Protein AF-A0A399Z9Y3-F1 (afdb_monomer_lite)

Foldseek 3Di:
DLPDDPPDVVVSVVCCPPLHQVCVVVVDWDWDFDDWADPDPFWTKTWTWTDTNNDIDIWIWIKGWPDKDADPQGKIKTKMKIKTKDFRVSNVSPDWDADPVGDTPDDRIDMWIKIWMAIDDPVCVVPPDDGDTDIDTD

pLDDT: mean 86.97, std 16.68, range [31.59, 98.31]

Sequence (138 aa):
AASVNTRAADRDTHLRSPDFFNAAEYPTIVFKATRGEKIDDKHGKLHGALTIRGVTKPAVLQVEYLGEAKSPWGAHSVGFSATAKINRKDWDLNWNVALETGGWLVGDEIKIEIDIDRLNRLWRRLDGSRNIFQARVT

Radius of gyration: 18.56 Å; chains: 1; bounding box: 44×52×43 Å

Structure (mmCIF, N/CA/C/O backbone):
data_AF-A0A399Z9Y3-F1
#
_entry.id   AF-A0A399Z9Y3-F1
#
loop_
_atom_site.group_PDB
_atom_site.id
_atom_site.type_symbol
_atom_site.label_atom_id
_atom_site.label_alt_id
_atom_site.label_comp_id
_atom_site.label_asym_id
_atom_site.label_entity_id
_atom_site.label_seq_id
_atom_site.pdbx_PDB_ins_code
_atom_site.Cartn_x
_atom_site.Cartn_y
_atom_site.Cartn_z
_atom_site.occupancy
_atom_site.B_iso_or_equiv
_atom_site.auth_seq_id
_atom_site.auth_comp_id
_atom_site.auth_asym_id
_atom_site.auth_atom_id
_atom_site.pdbx_PDB_model_num
ATOM 1 N N . ALA A 1 1 ? -1.259 -5.514 8.817 1.00 88.00 1 ALA A N 1
ATOM 2 C CA . ALA A 1 1 ? -1.752 -4.617 9.878 1.00 88.00 1 ALA A CA 1
ATOM 3 C C . ALA A 1 1 ? -0.990 -4.813 11.186 1.00 88.00 1 ALA A C 1
ATOM 5 O O . ALA A 1 1 ? -0.435 -3.845 11.685 1.00 88.00 1 ALA A O 1
ATOM 6 N N . ALA A 1 2 ? -0.899 -6.036 11.725 1.00 92.94 2 ALA A N 1
ATOM 7 C CA . ALA A 1 2 ? -0.288 -6.282 13.040 1.00 92.94 2 ALA A CA 1
ATOM 8 C C . ALA A 1 2 ? 1.169 -5.790 13.170 1.00 92.94 2 ALA A C 1
ATOM 10 O O . ALA A 1 2 ? 1.586 -5.359 14.239 1.00 92.94 2 ALA A O 1
ATOM 11 N N . SER A 1 3 ? 1.925 -5.777 12.071 1.00 94.94 3 SER A N 1
ATOM 12 C CA . SER A 1 3 ? 3.318 -5.322 12.025 1.00 94.94 3 SER A CA 1
ATOM 13 C C . SER A 1 3 ? 3.506 -3.807 11.861 1.00 94.94 3 SER A C 1
ATOM 15 O O . SER A 1 3 ? 4.634 -3.384 11.618 1.00 94.94 3 SER A O 1
ATOM 17 N N . VAL A 1 4 ? 2.443 -2.992 11.92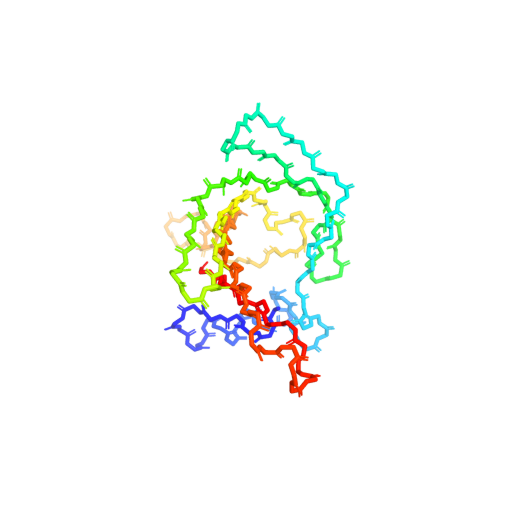6 1.00 94.50 4 VAL A N 1
ATOM 18 C CA . VAL A 1 4 ? 2.556 -1.529 11.766 1.00 94.50 4 VAL A CA 1
ATOM 19 C C . VAL A 1 4 ? 3.579 -0.959 12.749 1.00 94.50 4 VAL A C 1
ATOM 21 O O . VAL A 1 4 ? 3.615 -1.372 13.908 1.00 94.50 4 VAL A O 1
ATOM 24 N N . ASN A 1 5 ? 4.431 -0.055 12.275 1.00 95.81 5 ASN A N 1
ATOM 25 C CA . ASN A 1 5 ? 5.468 0.579 13.075 1.00 95.81 5 ASN A CA 1
ATOM 26 C C . ASN A 1 5 ? 5.667 2.009 12.589 1.00 95.81 5 ASN A C 1
ATOM 28 O O . ASN A 1 5 ? 6.092 2.242 11.462 1.00 95.81 5 ASN A O 1
ATOM 32 N N . THR A 1 6 ? 5.381 2.960 13.461 1.00 93.31 6 THR A N 1
ATOM 33 C CA . THR A 1 6 ? 5.512 4.390 13.202 1.00 93.31 6 THR A CA 1
ATOM 34 C C . THR A 1 6 ? 6.596 5.025 14.074 1.00 93.31 6 THR A C 1
ATOM 36 O O . THR A 1 6 ? 6.670 6.248 14.177 1.00 93.31 6 THR A O 1
ATOM 39 N N . ARG A 1 7 ? 7.429 4.204 14.727 1.00 95.75 7 ARG A N 1
ATOM 40 C CA . ARG A 1 7 ? 8.443 4.600 15.720 1.00 95.75 7 ARG A CA 1
ATOM 41 C C . ARG A 1 7 ? 7.867 5.271 16.976 1.00 95.75 7 ARG A C 1
ATOM 43 O O . ARG A 1 7 ? 8.607 5.913 17.711 1.00 95.75 7 ARG A O 1
ATOM 50 N N . ALA A 1 8 ? 6.570 5.108 17.232 1.00 96.31 8 ALA A N 1
ATOM 51 C CA . ALA A 1 8 ? 5.886 5.592 18.428 1.00 96.31 8 ALA A CA 1
ATOM 52 C C . ALA A 1 8 ? 4.948 4.492 18.947 1.00 96.31 8 ALA A C 1
ATOM 54 O O . ALA A 1 8 ? 3.902 4.236 18.352 1.00 96.31 8 ALA A O 1
ATOM 55 N N . ALA A 1 9 ? 5.330 3.839 20.049 1.00 95.81 9 ALA A N 1
ATOM 56 C CA . ALA A 1 9 ? 4.669 2.627 20.540 1.00 95.81 9 ALA A CA 1
ATOM 57 C C . ALA A 1 9 ? 3.176 2.829 20.859 1.00 95.81 9 ALA A C 1
ATOM 59 O O . ALA A 1 9 ? 2.358 1.968 20.526 1.00 95.81 9 ALA A O 1
ATOM 60 N N . ASP A 1 10 ? 2.807 3.976 21.433 1.00 95.19 10 ASP A N 1
ATOM 61 C CA . ASP A 1 10 ? 1.409 4.291 21.753 1.00 95.19 10 ASP A CA 1
ATOM 62 C C . ASP A 1 10 ? 0.568 4.462 20.485 1.00 95.19 10 ASP A C 1
ATOM 64 O O . ASP A 1 10 ? -0.531 3.915 20.375 1.00 95.19 10 ASP A O 1
ATOM 68 N N . ARG A 1 11 ? 1.117 5.145 19.472 1.00 93.38 11 ARG A N 1
ATOM 69 C CA . ARG A 1 11 ? 0.460 5.293 18.168 1.00 93.38 11 ARG A CA 1
ATOM 70 C C . ARG A 1 11 ? 0.333 3.947 17.463 1.00 93.38 11 ARG A C 1
ATOM 72 O O . ARG A 1 11 ? -0.715 3.668 16.896 1.00 93.38 11 ARG A O 1
ATOM 79 N N . ASP A 1 12 ? 1.353 3.097 17.529 1.00 95.19 12 ASP A N 1
ATOM 80 C CA . ASP A 1 12 ? 1.307 1.752 16.945 1.00 95.19 12 ASP A CA 1
ATOM 81 C C . ASP A 1 12 ? 0.257 0.873 17.630 1.00 95.19 12 ASP A C 1
ATOM 83 O O . ASP A 1 12 ? -0.464 0.129 16.965 1.00 95.19 12 ASP A O 1
ATOM 87 N N . THR A 1 13 ? 0.139 0.980 18.954 1.00 96.44 13 THR A N 1
ATOM 88 C CA . THR A 1 13 ? -0.890 0.287 19.739 1.00 96.44 13 THR A CA 1
ATOM 89 C C . THR A 1 13 ? -2.283 0.748 19.331 1.00 96.44 13 THR A C 1
ATOM 91 O O . THR A 1 13 ? -3.145 -0.083 19.049 1.00 96.44 13 THR A O 1
ATOM 94 N N . HIS A 1 14 ? -2.485 2.058 19.205 1.00 94.19 14 HIS A N 1
ATOM 95 C CA . HIS A 1 14 ? -3.755 2.623 18.770 1.00 94.19 14 HIS A CA 1
ATOM 96 C C . HIS A 1 14 ? -4.098 2.253 17.316 1.00 94.19 14 HIS A C 1
ATOM 98 O O . HIS A 1 14 ? -5.213 1.828 17.040 1.00 94.19 14 HIS A O 1
ATOM 104 N N . LEU A 1 15 ? -3.138 2.295 16.388 1.00 94.81 15 LEU A N 1
ATOM 105 C CA . LEU A 1 15 ? -3.357 1.885 14.994 1.00 94.81 15 LEU A CA 1
ATOM 106 C C . LEU A 1 15 ? -3.781 0.413 14.874 1.00 94.81 15 LEU A C 1
ATOM 108 O O . LEU A 1 15 ? -4.540 0.056 13.972 1.00 94.81 15 LEU A O 1
ATOM 112 N N . ARG A 1 16 ? -3.309 -0.457 15.773 1.00 96.31 16 ARG A N 1
ATOM 113 C CA . ARG A 1 16 ? -3.712 -1.872 15.820 1.00 96.31 16 ARG A CA 1
ATOM 114 C C . ARG A 1 16 ? -5.085 -2.091 16.469 1.00 96.31 16 ARG A C 1
ATOM 116 O O . ARG A 1 16 ? -5.623 -3.187 16.309 1.00 96.31 16 ARG A O 1
ATOM 123 N N . SER A 1 17 ? -5.645 -1.105 17.172 1.00 95.50 17 SER A N 1
ATOM 124 C CA . SER A 1 17 ? -6.920 -1.229 17.889 1.00 95.50 17 SER A CA 1
ATOM 125 C C . SER A 1 17 ? -8.131 -1.302 16.935 1.00 95.50 17 SER A C 1
ATOM 127 O O . SER A 1 17 ? -8.002 -1.011 15.738 1.00 95.50 17 SER A O 1
ATOM 129 N N . PRO A 1 18 ? -9.325 -1.664 17.446 1.00 93.75 18 PRO A N 1
ATOM 130 C CA . PRO A 1 18 ? -10.581 -1.625 16.691 1.00 93.75 18 PRO A CA 1
ATOM 131 C C . PRO A 1 18 ? -10.978 -0.251 16.127 1.00 93.75 18 PRO A C 1
ATOM 133 O O . PRO A 1 18 ? -11.778 -0.189 15.188 1.00 93.75 18 PRO A O 1
ATOM 136 N N . ASP A 1 19 ? -10.408 0.838 16.647 1.00 88.69 19 ASP A N 1
ATOM 137 C CA . ASP A 1 19 ? -10.661 2.199 16.155 1.00 88.69 19 ASP A CA 1
ATOM 138 C C . ASP A 1 19 ? -9.998 2.453 14.792 1.00 88.69 19 ASP A C 1
ATOM 140 O O . ASP A 1 19 ? -10.468 3.278 14.008 1.00 88.69 19 ASP A O 1
ATOM 144 N N . PHE A 1 20 ? -8.941 1.696 14.475 1.00 92.12 20 PHE A N 1
ATOM 145 C CA . PHE A 1 20 ? -8.199 1.771 13.217 1.00 92.12 20 PHE A CA 1
ATOM 146 C C . PHE A 1 20 ? -8.221 0.432 12.475 1.00 92.12 20 PHE A C 1
ATOM 148 O O . PHE A 1 20 ? -9.245 0.064 11.895 1.00 92.12 20 PHE A O 1
ATOM 155 N N . PHE A 1 21 ? -7.100 -0.297 12.441 1.00 94.44 21 PHE A N 1
ATOM 156 C CA . PHE A 1 21 ? -6.953 -1.472 11.584 1.00 94.44 21 PHE A CA 1
ATOM 157 C C . PHE A 1 21 ? -7.619 -2.723 12.151 1.00 94.44 21 PHE A C 1
ATOM 159 O O . PHE A 1 21 ? -7.774 -3.686 11.403 1.00 94.44 21 PHE A O 1
ATOM 166 N N . ASN A 1 22 ? -7.986 -2.726 13.439 1.00 95.94 22 ASN A N 1
ATOM 167 C CA . ASN A 1 22 ? -8.474 -3.900 14.159 1.00 95.94 22 ASN A CA 1
ATOM 168 C C . ASN A 1 22 ? -7.587 -5.127 13.880 1.00 95.94 22 ASN A C 1
ATOM 170 O O . ASN A 1 22 ? -8.026 -6.144 13.345 1.00 95.94 22 ASN A O 1
ATOM 174 N N . ALA A 1 23 ? -6.291 -5.002 14.174 1.00 96.38 23 ALA A N 1
ATOM 175 C CA . ALA A 1 23 ? -5.283 -5.963 13.734 1.00 96.38 23 ALA A CA 1
ATOM 176 C C . ALA A 1 23 ? -5.424 -7.351 14.386 1.00 96.38 23 ALA A C 1
ATOM 178 O O . ALA A 1 23 ? -4.825 -8.304 13.892 1.00 96.38 23 ALA A O 1
ATOM 179 N N . ALA A 1 24 ? -6.192 -7.462 15.475 1.00 95.44 24 ALA A N 1
ATOM 180 C CA . ALA A 1 24 ? -6.535 -8.740 16.092 1.00 95.44 24 ALA A CA 1
ATOM 181 C C . ALA A 1 24 ? -7.452 -9.584 15.187 1.00 95.44 24 ALA A C 1
ATOM 183 O O . ALA A 1 24 ? -7.248 -10.787 15.065 1.00 95.44 24 ALA A O 1
ATOM 184 N N . GLU A 1 25 ? -8.419 -8.951 14.519 1.00 96.94 25 GLU A N 1
ATOM 185 C CA . GLU A 1 25 ? -9.360 -9.614 13.606 1.00 96.94 25 GLU A CA 1
ATOM 186 C C . GLU A 1 25 ? -8.861 -9.590 12.151 1.00 96.94 25 GLU A C 1
ATOM 188 O O . GLU A 1 25 ? -9.009 -10.562 11.412 1.00 96.94 25 GLU A O 1
ATOM 193 N N . TYR A 1 26 ? -8.188 -8.505 11.753 1.00 96.50 26 TYR A N 1
ATOM 194 C CA . TYR A 1 26 ? -7.668 -8.278 10.403 1.00 96.50 26 TYR A CA 1
ATOM 195 C C . TYR A 1 26 ? -6.142 -8.091 10.436 1.00 96.50 26 TYR A C 1
ATOM 197 O O . TYR A 1 26 ? -5.634 -6.979 10.261 1.00 96.50 26 TYR A O 1
ATOM 205 N N . PRO A 1 27 ? -5.354 -9.162 10.652 1.00 96.44 27 PRO A N 1
ATOM 206 C CA . PRO A 1 27 ? -3.910 -9.045 10.868 1.00 96.44 27 PRO A CA 1
ATOM 207 C C . PRO A 1 27 ? -3.147 -8.572 9.625 1.00 96.44 27 PRO A C 1
ATOM 209 O O . PRO A 1 27 ? -2.052 -8.004 9.743 1.00 96.44 27 PRO A O 1
ATOM 212 N N . THR A 1 28 ? -3.715 -8.750 8.431 1.00 96.44 28 THR A N 1
ATOM 213 C CA . THR A 1 28 ? -3.081 -8.472 7.138 1.00 96.44 28 THR A CA 1
ATOM 214 C C . THR A 1 28 ? -3.813 -7.378 6.358 1.00 96.44 28 THR A C 1
ATOM 216 O O . THR A 1 28 ? -5.025 -7.220 6.439 1.00 96.44 28 THR A O 1
ATOM 219 N N . ILE A 1 29 ? -3.036 -6.600 5.601 1.00 95.69 29 ILE A N 1
ATOM 220 C CA . ILE A 1 29 ? -3.536 -5.737 4.524 1.00 95.69 29 ILE A CA 1
ATOM 221 C C . ILE A 1 29 ? -3.088 -6.415 3.237 1.00 95.69 29 ILE A C 1
ATOM 223 O O . ILE A 1 29 ? -1.927 -6.821 3.142 1.00 95.69 29 ILE A O 1
ATOM 227 N N . VAL A 1 30 ? -3.998 -6.591 2.284 1.00 96.81 30 VAL A N 1
ATOM 228 C CA . VAL A 1 30 ? -3.746 -7.421 1.100 1.00 96.81 30 VAL A CA 1
ATOM 229 C C . VAL A 1 30 ? -3.986 -6.604 -0.154 1.00 96.81 30 VAL A C 1
ATOM 231 O O . VAL A 1 30 ? -5.092 -6.126 -0.379 1.00 96.81 30 VAL A O 1
ATOM 234 N N . PHE A 1 31 ? -2.963 -6.490 -0.996 1.00 97.56 31 PHE A N 1
ATOM 235 C CA . PHE A 1 31 ? -3.121 -6.033 -2.371 1.00 97.56 31 PHE A CA 1
ATOM 236 C C . PHE A 1 31 ? -3.042 -7.239 -3.308 1.00 97.56 31 PHE A C 1
ATOM 238 O O . PHE A 1 31 ? -2.035 -7.948 -3.333 1.00 97.56 31 PHE A O 1
ATOM 245 N N . LYS A 1 32 ? -4.101 -7.479 -4.082 1.00 97.81 32 LYS A N 1
ATOM 246 C CA . LYS A 1 32 ? -4.151 -8.537 -5.094 1.00 97.81 32 LYS A CA 1
ATOM 247 C C . LYS A 1 32 ? -4.133 -7.910 -6.481 1.00 97.81 32 LYS A C 1
ATOM 249 O O . LYS A 1 32 ? -5.128 -7.328 -6.909 1.00 97.81 32 LYS A O 1
ATOM 254 N N . ALA A 1 33 ? -3.006 -8.045 -7.174 1.00 97.00 33 ALA A N 1
ATOM 255 C CA . ALA A 1 33 ? -2.861 -7.572 -8.544 1.00 97.00 33 ALA A CA 1
ATOM 256 C C . ALA A 1 33 ? -3.818 -8.311 -9.492 1.00 97.00 33 ALA A C 1
ATOM 258 O O . ALA A 1 33 ? -4.007 -9.524 -9.383 1.00 97.00 33 ALA A O 1
ATOM 259 N N . THR A 1 34 ? -4.397 -7.573 -10.433 1.00 96.56 34 THR A N 1
ATOM 260 C CA . THR A 1 34 ? -5.313 -8.098 -11.454 1.00 96.56 34 THR A CA 1
ATOM 261 C C . THR A 1 34 ? -4.818 -7.820 -12.866 1.00 96.56 34 THR A C 1
ATOM 263 O O . THR A 1 34 ? -5.029 -8.646 -13.751 1.00 96.56 34 THR A O 1
ATOM 266 N N . ARG A 1 35 ? -4.140 -6.685 -13.093 1.00 97.56 35 ARG A N 1
ATOM 267 C CA . ARG A 1 35 ? -3.621 -6.305 -14.414 1.00 97.56 35 ARG A CA 1
ATOM 268 C C . ARG A 1 35 ? -2.389 -5.412 -14.301 1.00 97.56 35 ARG A C 1
ATOM 270 O O . ARG A 1 35 ? -2.405 -4.422 -13.575 1.00 97.56 35 ARG A O 1
ATOM 277 N N . GLY A 1 36 ? -1.353 -5.733 -15.071 1.00 97.38 36 GLY A N 1
ATOM 278 C CA . GLY A 1 36 ? -0.223 -4.839 -15.325 1.00 97.38 36 GLY A CA 1
ATOM 279 C C . GLY A 1 36 ? -0.433 -4.034 -16.608 1.00 97.38 36 GLY A C 1
ATOM 280 O O . GLY A 1 36 ? -0.975 -4.544 -17.587 1.00 97.38 36 GLY A O 1
ATOM 281 N N . GLU A 1 37 ? -0.003 -2.780 -16.605 1.00 97.81 37 GLU A N 1
ATOM 282 C CA . GLU A 1 37 ? -0.042 -1.865 -17.745 1.00 97.81 37 GLU A CA 1
ATOM 283 C C . GLU A 1 37 ? 1.335 -1.219 -17.888 1.00 97.81 37 GLU A C 1
ATOM 285 O O . GLU A 1 37 ? 1.757 -0.463 -17.016 1.00 97.81 37 GLU A O 1
ATOM 290 N N . LYS A 1 38 ? 2.057 -1.542 -18.963 1.00 97.06 38 LYS A N 1
ATOM 291 C CA . LYS A 1 38 ? 3.340 -0.902 -19.264 1.00 97.06 38 LYS A CA 1
ATOM 292 C C . LYS A 1 38 ? 3.067 0.498 -19.816 1.00 97.06 38 LYS A C 1
ATOM 294 O O . LYS A 1 38 ? 2.281 0.624 -20.752 1.00 97.06 38 LYS A O 1
ATOM 299 N N . ILE A 1 39 ? 3.705 1.517 -19.243 1.00 97.81 39 ILE A N 1
ATOM 300 C CA . ILE A 1 39 ? 3.689 2.884 -19.782 1.00 97.81 39 ILE A CA 1
ATOM 301 C C . ILE A 1 39 ? 4.908 3.058 -20.688 1.00 97.81 39 ILE A C 1
ATOM 303 O O . ILE A 1 39 ? 4.769 3.392 -21.860 1.00 97.81 39 ILE A O 1
ATOM 307 N N . ASP A 1 40 ? 6.093 2.765 -20.154 1.00 97.31 40 ASP A N 1
ATOM 308 C CA . ASP A 1 40 ? 7.365 2.796 -20.870 1.00 97.31 40 ASP A CA 1
ATOM 309 C C . ASP A 1 40 ? 8.327 1.740 -20.288 1.00 97.31 40 ASP A C 1
ATOM 311 O O . ASP A 1 40 ? 7.907 0.824 -19.580 1.00 97.31 40 ASP A O 1
ATOM 315 N N . ASP A 1 41 ? 9.611 1.793 -20.642 1.00 95.06 41 ASP A N 1
ATOM 316 C CA . ASP A 1 41 ? 10.606 0.811 -20.188 1.00 95.06 41 ASP A CA 1
ATOM 317 C C . ASP A 1 41 ? 10.923 0.880 -18.689 1.00 95.06 41 ASP A C 1
ATOM 319 O O . ASP A 1 41 ? 11.432 -0.094 -18.131 1.00 95.06 41 ASP A O 1
ATOM 323 N N . LYS A 1 42 ? 10.618 2.001 -18.035 1.00 96.94 42 LYS A N 1
ATOM 324 C CA . LYS A 1 42 ? 10.842 2.220 -16.606 1.00 96.94 42 LYS A CA 1
ATOM 325 C C . LYS A 1 42 ? 9.557 2.333 -15.800 1.00 96.94 42 LYS A C 1
ATOM 327 O O . LYS A 1 42 ? 9.596 2.055 -14.610 1.00 96.94 42 LYS A O 1
ATOM 332 N N . HIS A 1 43 ? 8.431 2.688 -16.407 1.00 98.12 43 HIS A N 1
ATOM 333 C CA . HIS A 1 43 ? 7.192 2.956 -15.682 1.00 98.12 43 HIS A CA 1
ATOM 334 C C . HIS A 1 4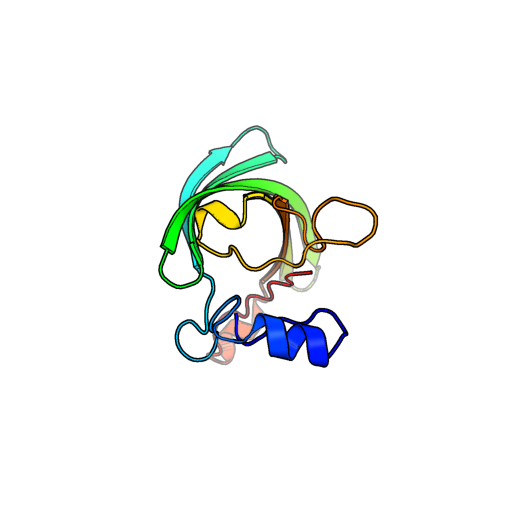3 ? 6.047 2.038 -16.103 1.00 98.12 43 HIS A C 1
ATOM 336 O O . HIS A 1 43 ? 5.873 1.673 -17.270 1.00 98.12 43 HIS A O 1
ATOM 342 N N . GLY A 1 44 ? 5.189 1.721 -15.141 1.00 97.81 44 GLY A N 1
ATOM 343 C CA . GLY A 1 44 ? 3.944 1.008 -15.379 1.00 97.81 44 GLY A CA 1
ATOM 344 C C . GLY A 1 44 ? 2.902 1.284 -14.307 1.00 97.81 44 GLY A C 1
ATOM 345 O O . GLY A 1 44 ? 3.156 1.949 -13.307 1.00 97.81 44 GLY A O 1
ATOM 346 N N . LYS A 1 45 ? 1.707 0.739 -14.509 1.00 98.31 45 LYS A N 1
ATOM 347 C CA . LYS A 1 45 ? 0.642 0.701 -13.508 1.00 98.31 45 LYS A CA 1
ATOM 348 C C . LYS A 1 45 ? 0.326 -0.739 -13.164 1.00 98.31 45 LYS A C 1
ATOM 350 O O . LYS A 1 45 ? 0.165 -1.579 -14.051 1.00 98.31 45 LYS A O 1
ATOM 355 N N . LEU A 1 46 ? 0.177 -1.010 -11.878 1.00 98.06 46 LEU A N 1
ATOM 356 C CA . LEU A 1 46 ? -0.327 -2.275 -11.374 1.00 98.06 46 LEU A CA 1
ATOM 357 C C . LEU A 1 46 ? -1.714 -2.045 -10.784 1.00 98.06 46 LEU A C 1
ATOM 359 O O . LEU A 1 46 ? -1.870 -1.472 -9.707 1.00 98.06 46 LEU A O 1
ATOM 363 N N . HIS A 1 47 ? -2.727 -2.485 -11.520 1.00 98.25 47 HIS A N 1
ATOM 364 C CA . HIS A 1 47 ? -4.119 -2.452 -11.092 1.00 98.25 47 HIS A CA 1
ATOM 365 C C . HIS A 1 47 ? -4.390 -3.657 -10.196 1.00 98.25 47 HIS A C 1
ATOM 367 O O . HIS A 1 47 ? -3.927 -4.769 -10.478 1.00 98.25 47 HIS A O 1
ATOM 373 N N . GLY A 1 48 ? -5.150 -3.453 -9.127 1.00 97.81 48 GLY A N 1
ATOM 374 C CA . GLY A 1 48 ? -5.503 -4.529 -8.214 1.00 97.81 48 GLY A CA 1
ATOM 375 C C . GLY A 1 48 ? -6.592 -4.154 -7.224 1.00 97.81 48 GLY A C 1
ATOM 376 O O . GLY A 1 48 ? -7.150 -3.060 -7.253 1.00 97.81 48 GLY A O 1
ATOM 377 N N . ALA A 1 49 ? -6.897 -5.101 -6.347 1.00 98.19 49 ALA A N 1
ATOM 378 C CA . ALA A 1 49 ? -7.828 -4.924 -5.244 1.00 98.19 49 ALA A CA 1
ATOM 379 C C . ALA A 1 49 ? -7.047 -4.793 -3.933 1.00 98.19 49 ALA A C 1
ATOM 381 O O . ALA A 1 49 ? -6.272 -5.688 -3.585 1.00 98.19 49 ALA A O 1
ATOM 382 N N . LEU A 1 50 ? -7.253 -3.692 -3.213 1.00 97.94 50 LEU A N 1
ATOM 383 C CA . LEU A 1 50 ? -6.680 -3.436 -1.897 1.00 97.94 50 LEU A CA 1
ATOM 384 C C . LEU A 1 50 ? -7.730 -3.720 -0.823 1.00 97.94 50 LEU A C 1
ATOM 386 O O . LEU A 1 50 ? -8.811 -3.129 -0.813 1.00 97.94 50 LEU A O 1
ATOM 390 N N . THR A 1 51 ? -7.391 -4.633 0.080 1.00 97.50 51 THR A N 1
ATOM 391 C CA . THR A 1 51 ? -8.217 -5.033 1.219 1.00 97.50 51 THR A CA 1
ATOM 392 C C . THR A 1 51 ? -7.608 -4.503 2.507 1.00 97.50 51 THR A C 1
ATOM 394 O O . THR A 1 51 ? -6.476 -4.862 2.847 1.00 97.50 51 THR A O 1
ATOM 397 N N . ILE A 1 52 ? -8.365 -3.681 3.232 1.00 96.31 52 ILE A N 1
ATOM 398 C CA . ILE A 1 52 ? -8.012 -3.154 4.555 1.00 96.31 52 ILE A CA 1
ATOM 399 C C . ILE A 1 52 ? -9.229 -3.353 5.456 1.00 96.31 52 ILE A C 1
ATOM 401 O O . ILE A 1 52 ? -10.330 -2.964 5.078 1.00 96.31 52 ILE A O 1
ATOM 405 N N . ARG A 1 53 ? -9.036 -3.983 6.625 1.00 94.19 53 ARG A N 1
ATOM 406 C CA . ARG A 1 53 ? -10.103 -4.234 7.614 1.00 94.19 53 ARG A CA 1
ATOM 407 C C . ARG A 1 53 ? -11.364 -4.877 6.996 1.00 94.19 53 ARG A C 1
ATOM 409 O O . ARG A 1 53 ? -12.483 -4.442 7.224 1.00 94.19 53 ARG A O 1
ATOM 416 N N . GLY A 1 54 ? -11.173 -5.870 6.125 1.00 94.69 54 GLY A N 1
ATOM 417 C CA . GLY A 1 54 ? -12.267 -6.579 5.443 1.00 94.69 54 GLY A CA 1
ATOM 418 C C . GLY A 1 54 ? -12.920 -5.824 4.275 1.00 94.69 54 GLY A C 1
ATOM 419 O O . GLY A 1 54 ? -13.539 -6.456 3.420 1.00 94.69 54 GLY A O 1
ATOM 420 N N . VAL A 1 55 ? -12.727 -4.509 4.156 1.00 97.25 55 VAL A N 1
ATOM 421 C CA . VAL A 1 55 ? -13.238 -3.716 3.031 1.00 97.25 55 VAL A CA 1
ATOM 422 C C . VAL A 1 55 ? -12.286 -3.841 1.846 1.00 97.25 55 VAL A C 1
ATOM 424 O O . VAL A 1 55 ? -11.080 -3.637 1.979 1.00 97.25 55 VAL A O 1
ATOM 427 N N . THR A 1 56 ? -12.819 -4.183 0.671 1.00 98.00 56 THR A N 1
ATOM 428 C CA . THR A 1 56 ? -12.042 -4.331 -0.569 1.00 98.00 56 THR A CA 1
ATOM 429 C C . THR A 1 56 ? -12.441 -3.262 -1.577 1.00 98.00 56 THR A C 1
ATOM 431 O O . THR A 1 56 ? -13.618 -3.142 -1.917 1.00 98.00 56 THR A O 1
ATOM 434 N N . LYS A 1 57 ? -11.464 -2.515 -2.097 1.00 97.69 57 LYS A N 1
ATOM 435 C CA . LYS A 1 57 ? -11.668 -1.500 -3.143 1.00 97.69 57 LYS A CA 1
ATOM 436 C C . LYS A 1 57 ? -10.577 -1.600 -4.215 1.00 97.69 57 LYS A C 1
ATOM 438 O O . LYS A 1 57 ? -9.481 -2.089 -3.925 1.00 97.69 57 LYS A O 1
ATOM 443 N N . PRO A 1 58 ? -10.847 -1.163 -5.457 1.00 97.56 58 PRO A N 1
ATOM 444 C CA . PRO A 1 58 ? -9.812 -1.071 -6.478 1.00 97.56 58 PRO A CA 1
ATOM 445 C C . PRO A 1 58 ? -8.750 -0.036 -6.085 1.00 97.56 58 PRO A C 1
ATOM 447 O O . PRO A 1 58 ? -9.070 1.032 -5.572 1.00 97.56 58 PRO A O 1
ATOM 450 N N . ALA A 1 59 ? -7.487 -0.347 -6.359 1.00 97.25 59 ALA A N 1
ATOM 451 C CA . ALA A 1 59 ? -6.361 0.564 -6.206 1.00 97.25 59 ALA A CA 1
ATOM 452 C C . ALA A 1 59 ? -5.362 0.351 -7.350 1.00 97.25 59 ALA A C 1
ATOM 454 O O . ALA A 1 59 ? -5.249 -0.744 -7.910 1.00 97.25 59 ALA A O 1
ATOM 455 N N . VAL A 1 60 ? -4.629 1.407 -7.692 1.00 98.00 60 VAL A N 1
ATOM 456 C CA . VAL A 1 60 ? -3.616 1.378 -8.750 1.00 98.00 60 VAL A CA 1
ATOM 457 C C . VAL A 1 60 ? -2.289 1.817 -8.160 1.00 98.00 60 VAL A C 1
ATOM 459 O O . VAL A 1 60 ? -2.179 2.934 -7.658 1.00 98.00 60 VAL A O 1
ATOM 462 N N . LEU A 1 61 ? -1.288 0.944 -8.241 1.00 98.25 61 LEU A N 1
ATOM 463 C CA . LEU A 1 61 ? 0.086 1.282 -7.893 1.00 98.25 61 LEU A CA 1
ATOM 464 C C . LEU A 1 61 ? 0.803 1.805 -9.143 1.00 98.25 61 LEU A C 1
ATOM 466 O O . LEU A 1 61 ? 0.796 1.138 -10.178 1.00 98.25 61 LEU A O 1
ATOM 470 N N . GLN A 1 62 ? 1.425 2.976 -9.057 1.00 98.31 62 GLN A N 1
ATOM 471 C CA . GLN A 1 62 ? 2.394 3.450 -10.045 1.00 98.31 62 GLN A CA 1
ATOM 472 C C . GLN A 1 62 ? 3.716 2.748 -9.761 1.00 98.31 62 GLN A C 1
ATOM 474 O O . GLN A 1 62 ? 4.245 2.905 -8.666 1.00 98.31 62 GLN A O 1
ATOM 479 N N . VAL A 1 63 ? 4.212 1.956 -10.703 1.00 97.88 63 VAL A N 1
ATOM 480 C CA . VAL A 1 63 ? 5.423 1.144 -10.550 1.00 97.88 63 VAL A CA 1
ATOM 481 C C . VAL A 1 63 ? 6.559 1.780 -11.336 1.00 97.88 63 VAL A C 1
ATOM 483 O O . VAL A 1 63 ? 6.380 2.113 -12.508 1.00 97.88 63 VAL A O 1
ATOM 486 N N . GLU A 1 64 ? 7.726 1.885 -10.712 1.00 97.88 64 GLU A N 1
ATOM 487 C CA . GLU A 1 64 ? 8.977 2.288 -11.346 1.00 97.88 64 GLU A CA 1
ATOM 488 C C . GLU A 1 64 ? 9.994 1.147 -11.259 1.00 97.88 64 GLU A C 1
ATOM 490 O O . GLU A 1 64 ? 10.181 0.519 -10.216 1.00 97.88 64 GLU A O 1
ATOM 495 N N . TYR A 1 65 ? 10.658 0.868 -12.371 1.00 95.62 65 TYR A N 1
ATOM 496 C CA . TYR A 1 65 ? 11.782 -0.044 -12.454 1.00 95.62 65 TYR A CA 1
ATOM 497 C C . TYR A 1 65 ? 13.080 0.707 -12.147 1.00 95.62 65 TYR A C 1
ATOM 499 O O . TYR A 1 65 ? 13.500 1.589 -12.897 1.00 95.62 65 TYR A O 1
ATOM 507 N N . LEU A 1 66 ? 13.737 0.311 -11.057 1.00 94.38 66 LEU A N 1
ATOM 508 C CA . LEU A 1 66 ? 14.938 0.972 -10.535 1.00 94.38 66 LEU A CA 1
ATOM 509 C C . LEU A 1 66 ? 16.241 0.406 -11.121 1.00 94.38 66 LEU A C 1
ATOM 511 O O . LEU A 1 66 ? 17.323 0.920 -10.842 1.00 94.38 66 LEU A O 1
ATOM 515 N N . GLY A 1 67 ? 16.150 -0.636 -11.950 1.00 90.38 67 GLY A N 1
ATOM 516 C CA . GLY A 1 67 ? 17.294 -1.279 -12.588 1.00 90.38 67 GLY A CA 1
ATOM 517 C C . GLY A 1 67 ? 17.571 -2.693 -12.081 1.00 90.38 67 GLY A C 1
ATOM 518 O O . GLY A 1 67 ? 16.910 -3.223 -11.184 1.00 90.38 67 GLY A O 1
ATOM 519 N N . GLU A 1 68 ? 18.582 -3.312 -12.686 1.00 91.75 68 GLU A N 1
ATOM 520 C CA . GLU A 1 68 ? 19.074 -4.628 -12.304 1.00 91.75 68 GLU A CA 1
ATOM 521 C C . GLU A 1 68 ? 20.597 -4.629 -12.192 1.00 91.75 68 GLU A C 1
ATOM 523 O O . GLU A 1 68 ? 21.289 -3.925 -12.928 1.00 91.75 68 GLU A O 1
ATOM 528 N N . ALA A 1 69 ? 21.126 -5.455 -11.292 1.00 86.31 69 ALA A N 1
ATOM 529 C CA . ALA A 1 69 ? 22.556 -5.692 -11.167 1.00 86.31 69 ALA A CA 1
ATOM 530 C C . ALA A 1 69 ? 22.844 -7.192 -11.245 1.00 86.31 69 ALA A C 1
ATOM 532 O O . ALA A 1 69 ? 22.163 -8.015 -10.628 1.00 86.31 69 ALA A O 1
ATOM 533 N N . LYS A 1 70 ? 23.872 -7.555 -12.013 1.00 85.69 70 LYS A N 1
ATOM 534 C CA . LYS A 1 70 ? 24.384 -8.926 -12.107 1.00 85.69 70 LYS A CA 1
ATOM 535 C C . LYS A 1 70 ? 25.771 -8.954 -11.494 1.00 85.69 70 LYS A C 1
ATOM 537 O O . LYS A 1 70 ? 26.650 -8.210 -11.920 1.00 85.69 70 LYS A O 1
ATOM 542 N N . SER A 1 71 ? 25.967 -9.798 -10.488 1.00 78.12 71 SER A N 1
ATOM 543 C CA . SER A 1 71 ? 27.292 -10.023 -9.927 1.00 78.12 71 SER A CA 1
ATOM 544 C C . SER A 1 71 ? 28.062 -11.038 -10.784 1.00 78.12 71 SER A C 1
ATOM 546 O O . SER A 1 71 ? 27.449 -11.960 -11.334 1.00 78.12 71 SER A O 1
ATOM 548 N N . PRO A 1 72 ? 29.404 -10.941 -10.854 1.00 77.88 72 PRO A N 1
ATOM 549 C CA . PRO A 1 72 ? 30.242 -11.946 -11.516 1.00 77.88 72 PRO A CA 1
ATOM 550 C C . PRO A 1 72 ? 30.055 -13.372 -10.973 1.00 77.88 72 PRO A C 1
ATOM 552 O O . PRO A 1 72 ? 30.358 -14.345 -11.655 1.00 77.88 72 PRO A O 1
ATOM 555 N N . TRP A 1 73 ? 29.521 -13.506 -9.757 1.00 78.31 73 TRP A N 1
ATOM 556 C CA . TRP A 1 73 ? 29.286 -14.780 -9.077 1.00 78.31 73 TRP A CA 1
ATOM 557 C C . TRP A 1 73 ? 27.858 -15.322 -9.276 1.00 78.31 73 TRP A C 1
ATOM 559 O O . TRP A 1 73 ? 27.410 -16.185 -8.527 1.00 78.31 73 TRP A O 1
ATOM 569 N N . GLY A 1 74 ? 27.113 -14.819 -10.265 1.00 75.44 74 GLY A N 1
ATOM 570 C CA . GLY A 1 74 ? 25.805 -15.364 -10.650 1.00 75.44 74 GLY A CA 1
ATOM 571 C C . GLY A 1 74 ? 24.633 -14.939 -9.760 1.00 75.44 74 GLY A C 1
ATOM 572 O O . GLY A 1 74 ? 23.550 -15.518 -9.863 1.00 75.44 74 GLY A O 1
ATOM 573 N N . ALA A 1 75 ? 24.816 -13.938 -8.893 1.00 80.00 75 ALA A N 1
ATOM 574 C CA . ALA A 1 75 ? 23.695 -13.291 -8.218 1.00 80.00 75 ALA A CA 1
ATOM 575 C C . ALA A 1 75 ? 23.087 -12.224 -9.137 1.00 80.00 75 ALA A C 1
ATOM 577 O O . ALA A 1 75 ? 23.808 -11.465 -9.780 1.00 80.00 75 ALA A O 1
ATOM 578 N N . HIS A 1 76 ? 21.762 -12.151 -9.181 1.00 84.81 76 HIS A N 1
ATOM 579 C CA . HIS A 1 76 ? 21.029 -11.159 -9.968 1.00 84.81 76 HIS A CA 1
ATOM 580 C C . HIS A 1 76 ? 20.025 -10.455 -9.065 1.00 84.81 76 HIS A C 1
ATOM 582 O O . HIS A 1 76 ? 19.239 -11.125 -8.393 1.00 84.81 76 HIS A O 1
ATOM 588 N N . SER A 1 77 ? 20.077 -9.128 -9.016 1.00 88.44 77 SER A N 1
ATOM 589 C CA . SER A 1 77 ? 19.116 -8.303 -8.289 1.00 88.44 77 SER A CA 1
ATOM 590 C C . SER A 1 77 ? 18.317 -7.437 -9.247 1.00 88.44 77 SER A C 1
ATOM 592 O O . SER A 1 77 ? 18.874 -6.916 -10.209 1.00 88.44 77 SER A O 1
ATOM 594 N N . VAL A 1 78 ? 17.029 -7.272 -8.965 1.00 91.69 78 VAL A N 1
ATOM 595 C CA . VAL A 1 78 ? 16.111 -6.410 -9.719 1.00 91.69 78 VAL A CA 1
ATOM 596 C C . VAL A 1 78 ? 15.319 -5.582 -8.713 1.00 91.69 78 VAL A C 1
ATOM 598 O O . VAL A 1 78 ? 14.730 -6.168 -7.799 1.00 91.69 78 VAL A O 1
ATOM 601 N N . GLY A 1 79 ? 15.329 -4.260 -8.880 1.00 93.31 79 GLY A N 1
ATOM 602 C CA . GLY A 1 79 ? 14.671 -3.308 -7.984 1.00 93.31 79 GLY A CA 1
ATOM 603 C C . GLY A 1 79 ? 13.438 -2.664 -8.616 1.00 93.31 79 GLY A C 1
ATOM 604 O O . GLY A 1 79 ? 13.446 -2.311 -9.799 1.00 93.31 79 GLY A O 1
ATOM 605 N N . PHE A 1 80 ? 12.388 -2.483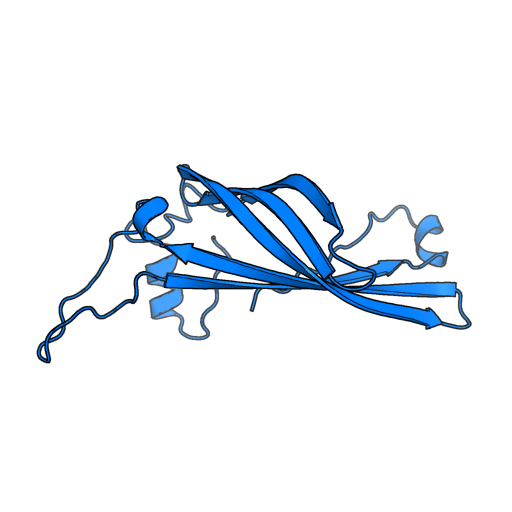 -7.820 1.00 95.06 80 PHE A N 1
ATOM 606 C CA . PHE A 1 80 ? 11.187 -1.733 -8.182 1.00 95.06 80 PHE A CA 1
ATOM 607 C C . PHE A 1 80 ? 10.731 -0.861 -7.015 1.00 95.06 80 PHE A C 1
ATOM 609 O O . PHE A 1 80 ? 10.806 -1.294 -5.865 1.00 95.06 80 PHE A O 1
ATOM 616 N N . SER A 1 81 ? 10.176 0.310 -7.316 1.00 96.94 81 SER A N 1
ATOM 617 C CA . SER A 1 81 ? 9.340 1.057 -6.376 1.00 96.94 81 SER A CA 1
ATOM 618 C C . SER A 1 81 ? 7.888 1.033 -6.848 1.00 96.94 81 SER A C 1
ATOM 620 O O . SER A 1 81 ? 7.596 0.870 -8.038 1.00 96.94 81 SER A O 1
ATOM 622 N N . ALA A 1 82 ? 6.952 1.155 -5.916 1.00 97.12 82 ALA A N 1
ATOM 623 C CA . ALA A 1 82 ? 5.540 1.285 -6.221 1.00 97.12 82 ALA A CA 1
ATOM 624 C C . ALA A 1 82 ? 4.872 2.296 -5.288 1.00 97.12 82 ALA A C 1
ATOM 626 O O . ALA A 1 82 ? 5.058 2.247 -4.073 1.00 97.12 82 ALA A O 1
ATOM 627 N N . THR A 1 83 ? 4.062 3.195 -5.849 1.00 98.06 83 THR A N 1
ATOM 628 C CA . THR A 1 83 ? 3.371 4.238 -5.083 1.00 98.06 83 THR A CA 1
ATOM 629 C C . THR A 1 83 ? 1.877 4.278 -5.362 1.00 98.06 83 THR A C 1
ATOM 631 O O . THR A 1 83 ? 1.423 3.991 -6.468 1.00 98.06 83 THR A O 1
ATOM 634 N N . ALA A 1 84 ? 1.088 4.658 -4.362 1.00 96.50 84 ALA A N 1
ATOM 635 C CA . ALA A 1 84 ? -0.325 4.974 -4.538 1.00 96.50 84 ALA A CA 1
ATOM 636 C C . ALA A 1 84 ? -0.774 6.052 -3.557 1.00 96.50 84 ALA A C 1
ATOM 638 O O . ALA A 1 84 ? -0.147 6.283 -2.525 1.00 96.50 84 ALA A O 1
ATOM 639 N N . LYS A 1 85 ? -1.891 6.695 -3.880 1.00 96.12 85 LYS A N 1
ATOM 640 C CA . LYS A 1 85 ? -2.620 7.575 -2.971 1.00 96.12 85 LYS A CA 1
ATOM 641 C C . LYS A 1 85 ? -4.023 7.026 -2.807 1.00 96.12 85 LYS A C 1
ATOM 643 O O . LYS A 1 85 ? -4.667 6.702 -3.804 1.00 96.12 85 LYS A O 1
ATOM 648 N N . ILE A 1 86 ? -4.471 6.905 -1.567 1.00 95.06 86 ILE A N 1
ATOM 649 C CA . ILE A 1 86 ? -5.812 6.428 -1.231 1.00 95.06 86 ILE A CA 1
ATOM 650 C C . ILE A 1 86 ? -6.459 7.363 -0.213 1.00 95.06 86 ILE A C 1
ATOM 652 O O . ILE A 1 86 ? -5.753 8.019 0.550 1.00 95.06 86 ILE A O 1
ATOM 656 N N . ASN A 1 87 ? -7.790 7.400 -0.161 1.00 95.25 87 ASN A N 1
ATOM 657 C CA . ASN A 1 87 ? -8.510 8.032 0.938 1.00 95.25 87 ASN A CA 1
ATOM 658 C C . ASN A 1 87 ? -8.892 6.962 1.966 1.00 95.25 87 ASN A C 1
ATOM 660 O O . ASN A 1 87 ? -9.578 5.996 1.643 1.00 95.25 87 ASN A O 1
ATOM 664 N N . ARG A 1 88 ? -8.462 7.120 3.219 1.00 93.88 88 ARG A N 1
ATOM 665 C CA . ARG A 1 88 ? -8.708 6.131 4.284 1.00 93.88 88 ARG A CA 1
ATOM 666 C C . ARG A 1 88 ? -10.193 5.888 4.562 1.00 93.88 88 ARG A C 1
ATOM 668 O O . ARG A 1 88 ? -10.565 4.791 4.978 1.00 93.88 88 ARG A O 1
ATOM 675 N N . LYS A 1 89 ? -11.037 6.890 4.304 1.00 94.25 89 LYS A N 1
ATOM 676 C CA . LYS A 1 89 ? -12.487 6.809 4.510 1.00 94.25 89 LYS A CA 1
ATOM 677 C C . LYS A 1 89 ? -13.149 5.818 3.553 1.00 94.25 89 LYS A C 1
ATOM 679 O O . LYS A 1 89 ? -14.160 5.232 3.915 1.00 94.25 89 LYS A O 1
ATOM 684 N N . ASP A 1 90 ? -12.544 5.543 2.394 1.00 95.50 90 ASP A N 1
ATOM 685 C CA . ASP A 1 90 ? -13.055 4.544 1.441 1.00 95.50 90 ASP A CA 1
ATOM 686 C C . ASP A 1 90 ? -12.988 3.102 1.993 1.00 95.50 90 ASP A C 1
ATOM 688 O O . ASP A 1 90 ? -13.662 2.210 1.471 1.00 95.50 90 ASP A O 1
ATOM 692 N N . TRP A 1 91 ? -12.188 2.874 3.043 1.00 95.06 91 TRP A N 1
ATOM 693 C CA . TRP A 1 91 ? -12.050 1.604 3.772 1.00 95.06 91 TRP A CA 1
ATOM 694 C C . TRP A 1 91 ? -12.618 1.677 5.200 1.00 95.06 91 TRP A C 1
ATOM 696 O O . TRP A 1 91 ? -12.186 0.932 6.078 1.00 95.06 91 TRP A O 1
ATOM 706 N N . ASP A 1 92 ? -13.548 2.603 5.449 1.00 92.12 92 ASP A N 1
ATOM 707 C CA . ASP A 1 92 ? -14.217 2.816 6.742 1.00 92.12 92 ASP A CA 1
ATOM 708 C C . ASP A 1 92 ? -13.282 3.159 7.917 1.00 92.12 92 ASP A C 1
ATOM 710 O O . ASP A 1 92 ? -13.670 3.120 9.089 1.00 92.12 92 ASP A O 1
ATOM 714 N N . LEU A 1 93 ? -12.046 3.575 7.628 1.00 91.69 93 LEU A N 1
ATOM 715 C CA . LEU A 1 93 ? -11.119 4.088 8.631 1.00 91.69 93 LEU A CA 1
ATOM 716 C C . LEU A 1 93 ? -11.466 5.547 8.915 1.00 91.69 93 LEU A C 1
ATOM 718 O O . LEU A 1 93 ? -10.828 6.448 8.380 1.00 91.69 93 LEU A O 1
ATOM 722 N N . ASN A 1 94 ? -12.488 5.785 9.737 1.00 90.62 94 ASN A N 1
ATOM 723 C CA . ASN A 1 94 ? -13.080 7.114 9.941 1.00 90.62 94 ASN A CA 1
ATOM 724 C C . ASN A 1 94 ? -12.634 7.835 11.222 1.00 90.62 94 ASN A C 1
ATOM 726 O O . ASN A 1 94 ? -12.960 9.008 11.390 1.00 90.62 94 ASN A O 1
ATOM 730 N N . TRP A 1 95 ? -11.866 7.182 12.102 1.00 90.12 95 TRP A N 1
ATOM 731 C CA . TRP A 1 95 ? -11.440 7.781 13.371 1.00 90.12 95 TRP A CA 1
ATOM 732 C C . TRP A 1 95 ? -10.742 9.129 13.164 1.00 90.12 95 TRP A C 1
ATOM 734 O O . TRP A 1 95 ? -9.920 9.288 12.253 1.00 90.12 95 TRP A O 1
ATOM 744 N N . ASN A 1 96 ? -11.081 10.116 13.988 1.00 86.31 96 ASN A N 1
ATOM 745 C CA . ASN A 1 96 ? -10.416 11.409 14.000 1.00 86.31 96 ASN A CA 1
ATOM 746 C C . ASN A 1 96 ? -10.698 12.160 15.302 1.00 86.31 96 ASN A C 1
ATOM 748 O O . ASN A 1 96 ? -11.655 11.853 16.009 1.00 86.31 96 ASN A O 1
ATOM 752 N N . VAL A 1 97 ? -9.900 13.189 15.569 1.00 87.88 97 VAL A N 1
ATOM 753 C CA . VAL A 1 97 ? -10.110 14.132 16.673 1.00 87.88 97 VAL A CA 1
ATOM 754 C C . VAL A 1 97 ? -10.148 15.538 16.088 1.00 87.88 97 VAL A C 1
ATOM 756 O O . VAL A 1 97 ? -9.328 15.873 15.231 1.00 87.88 97 VAL A O 1
ATOM 759 N N . ALA A 1 98 ? -11.118 16.345 16.515 1.00 88.12 98 ALA A N 1
ATOM 760 C CA . ALA A 1 98 ? -11.186 17.753 16.141 1.00 88.12 98 ALA A CA 1
ATOM 761 C C . ALA A 1 98 ? -10.124 18.550 16.912 1.00 88.12 98 ALA A C 1
ATOM 763 O O . ALA A 1 98 ? -9.956 18.352 18.115 1.00 88.12 98 ALA A O 1
ATOM 764 N N . LEU A 1 99 ? -9.407 19.438 16.223 1.00 87.38 99 LEU A N 1
ATOM 765 C CA . LEU A 1 99 ? -8.393 20.295 16.841 1.00 87.38 99 LEU A CA 1
ATOM 766 C C . LEU A 1 99 ? -9.013 21.605 17.339 1.00 87.38 99 LEU A C 1
ATOM 768 O O . LEU A 1 99 ? -9.889 22.166 16.682 1.00 87.38 99 LEU A O 1
ATOM 772 N N . GLU A 1 100 ? -8.505 22.138 18.453 1.00 83.56 100 GLU A N 1
ATOM 773 C CA . GLU A 1 100 ? -8.931 23.440 19.001 1.00 83.56 100 GLU A CA 1
ATOM 774 C C . GLU A 1 100 ? -8.703 24.596 18.014 1.00 83.56 100 GLU A C 1
ATOM 776 O O . GLU A 1 100 ? -9.457 25.563 17.980 1.00 83.56 100 GLU A O 1
ATOM 781 N N . THR A 1 101 ? -7.693 24.464 17.152 1.00 84.25 101 THR A N 1
ATOM 782 C CA . THR A 1 101 ? -7.361 25.407 16.075 1.00 84.25 101 THR A CA 1
ATOM 783 C C . THR A 1 101 ? -8.255 25.269 14.839 1.00 84.25 101 THR A C 1
ATOM 785 O O . THR A 1 101 ? -8.013 25.925 13.828 1.00 84.25 101 THR A O 1
ATOM 788 N N . GLY A 1 102 ? -9.260 24.392 14.886 1.00 81.69 102 GLY A N 1
ATOM 789 C CA . GLY A 1 102 ? -10.059 23.991 13.737 1.00 81.69 102 GLY A CA 1
ATOM 790 C C . GLY A 1 102 ? -9.392 22.894 12.901 1.00 81.69 102 GLY A C 1
ATOM 791 O O . GLY A 1 102 ? -8.170 22.740 12.873 1.00 81.69 102 GLY A O 1
ATOM 792 N N . GLY A 1 103 ? -10.225 22.118 12.205 1.00 84.94 103 GLY A N 1
ATOM 793 C CA . GLY A 1 103 ? -9.792 20.995 11.375 1.00 84.94 103 GLY A CA 1
ATOM 794 C C . GLY A 1 103 ? -9.636 19.680 12.142 1.00 84.94 103 GLY A C 1
ATOM 795 O O . GLY A 1 103 ? -10.139 19.507 13.253 1.00 84.94 103 GLY A O 1
ATOM 796 N N . TRP A 1 104 ? -8.962 18.730 11.501 1.00 87.50 104 TRP A N 1
ATOM 797 C CA . TRP A 1 104 ? -8.875 17.340 11.935 1.00 87.50 104 TRP A CA 1
ATOM 798 C C . TRP A 1 104 ? -7.433 16.930 12.238 1.00 87.50 104 TRP A C 1
ATOM 800 O O . TRP A 1 104 ? -6.524 17.284 11.490 1.00 87.50 104 TRP A O 1
ATOM 810 N N . LEU A 1 105 ? -7.234 16.135 13.293 1.00 86.31 105 LEU A N 1
ATOM 811 C CA . LEU A 1 105 ? -5.918 15.647 13.720 1.00 86.31 105 LEU A CA 1
ATOM 812 C C . LEU A 1 105 ? -5.243 14.754 12.665 1.00 86.31 105 LEU A C 1
ATOM 814 O O . LEU A 1 105 ? -4.027 14.808 12.499 1.00 86.31 105 LEU A O 1
ATOM 818 N N . VAL A 1 106 ? -6.016 13.920 11.965 1.00 86.56 106 VAL A N 1
ATOM 819 C CA . VAL A 1 106 ? -5.504 12.951 10.984 1.00 86.56 106 VAL A CA 1
ATOM 820 C C . VAL A 1 106 ? -6.084 13.243 9.605 1.00 86.56 106 VAL A C 1
ATOM 822 O O . VAL A 1 106 ? -7.306 13.238 9.427 1.00 86.56 106 VAL A O 1
ATOM 825 N N . GLY A 1 107 ? -5.201 13.452 8.625 1.00 89.44 107 GLY A N 1
ATOM 826 C CA . GLY A 1 107 ? -5.571 13.649 7.224 1.00 89.44 107 GLY A CA 1
ATOM 827 C C . GLY A 1 107 ? -6.289 12.441 6.612 1.00 89.44 107 GLY A C 1
ATOM 828 O O . GLY A 1 107 ? -6.172 11.310 7.086 1.00 89.44 107 GLY A O 1
ATOM 829 N N . ASP A 1 108 ? -7.057 12.689 5.554 1.00 93.00 108 ASP A N 1
ATOM 830 C CA . ASP A 1 108 ? -7.827 11.647 4.867 1.00 93.00 108 ASP A CA 1
ATOM 831 C C . ASP A 1 108 ? -6.992 10.887 3.821 1.00 93.00 108 ASP A C 1
ATOM 833 O O . ASP A 1 108 ? -7.182 9.685 3.632 1.00 93.00 108 ASP A O 1
ATOM 837 N N . GLU A 1 109 ? -6.056 11.571 3.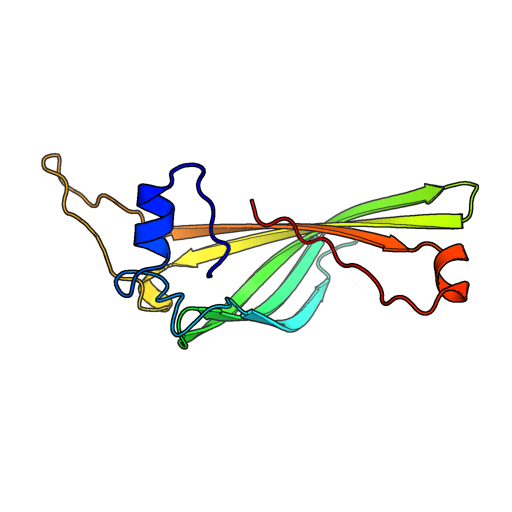152 1.00 94.94 109 GLU A N 1
ATOM 838 C CA . GLU A 1 109 ? -5.176 10.971 2.144 1.00 94.94 109 GLU A CA 1
ATOM 839 C C . GLU A 1 109 ? -4.027 10.197 2.807 1.00 94.94 109 GLU A C 1
ATOM 841 O O . GLU A 1 109 ? -3.302 10.724 3.652 1.00 94.94 109 GLU A O 1
ATOM 846 N N . ILE A 1 110 ? -3.830 8.953 2.375 1.00 93.31 110 ILE A N 1
ATOM 847 C CA . ILE A 1 110 ? -2.684 8.115 2.719 1.00 93.31 110 ILE A CA 1
ATOM 848 C C . ILE A 1 110 ? -1.862 7.897 1.452 1.00 93.31 110 ILE A C 1
ATOM 850 O O . ILE A 1 110 ? -2.377 7.428 0.432 1.00 93.31 110 ILE A O 1
ATOM 854 N N . LYS A 1 111 ? -0.563 8.187 1.541 1.00 95.31 111 LYS A N 1
ATOM 855 C CA . LYS A 1 111 ? 0.420 7.793 0.534 1.00 95.31 111 LYS A CA 1
ATOM 856 C C . LYS A 1 111 ? 0.970 6.414 0.890 1.00 95.31 111 LYS A C 1
ATOM 858 O O . LYS A 1 111 ? 1.389 6.186 2.020 1.00 95.31 111 LYS A O 1
ATOM 863 N N . ILE A 1 112 ? 0.949 5.507 -0.075 1.00 94.38 112 ILE A N 1
ATOM 864 C CA . ILE A 1 112 ? 1.556 4.181 0.007 1.00 94.38 112 ILE A CA 1
ATOM 865 C C . ILE A 1 112 ? 2.846 4.230 -0.800 1.00 94.38 112 ILE A C 1
ATOM 867 O O . ILE A 1 112 ? 2.820 4.650 -1.958 1.00 94.38 112 ILE A O 1
ATOM 871 N N . GLU A 1 113 ? 3.940 3.774 -0.200 1.00 95.94 113 GLU A N 1
ATOM 872 C CA . GLU A 1 113 ? 5.240 3.595 -0.843 1.00 95.94 113 GLU A CA 1
ATOM 873 C C . GLU A 1 113 ? 5.739 2.179 -0.543 1.00 95.94 113 GLU A C 1
ATOM 875 O O . GLU A 1 113 ? 5.666 1.698 0.590 1.00 95.94 113 GLU A O 1
ATOM 880 N N . ILE A 1 114 ? 6.172 1.475 -1.583 1.00 94.56 114 ILE A N 1
ATOM 881 C CA . ILE A 1 114 ? 6.631 0.092 -1.501 1.00 94.56 114 ILE A CA 1
ATOM 882 C C . ILE A 1 114 ? 7.937 -0.002 -2.273 1.00 94.56 114 ILE A C 1
ATOM 884 O O . ILE A 1 114 ? 7.944 0.219 -3.481 1.00 94.56 114 ILE A O 1
ATOM 888 N N . ASP A 1 115 ? 8.995 -0.424 -1.591 1.00 92.44 115 ASP A N 1
ATOM 889 C CA . ASP A 1 115 ? 10.272 -0.747 -2.219 1.00 92.44 115 ASP A CA 1
ATOM 890 C C . ASP A 1 115 ? 10.460 -2.266 -2.257 1.00 92.44 115 ASP A C 1
ATOM 892 O O . ASP A 1 115 ? 10.283 -2.975 -1.254 1.00 92.44 115 ASP A O 1
ATOM 896 N N . ILE A 1 116 ? 10.787 -2.778 -3.444 1.00 90.38 116 ILE A N 1
ATOM 897 C CA . ILE A 1 116 ? 10.916 -4.207 -3.725 1.00 90.38 116 ILE A CA 1
ATOM 898 C C . ILE A 1 116 ? 12.281 -4.474 -4.338 1.00 90.38 116 ILE A C 1
ATOM 900 O O . ILE A 1 116 ? 12.536 -4.106 -5.481 1.00 90.38 116 ILE A O 1
ATOM 904 N N . ASP A 1 117 ? 13.091 -5.252 -3.625 1.00 86.56 117 ASP A N 1
ATOM 905 C CA . ASP A 1 117 ? 14.311 -5.839 -4.164 1.00 86.56 117 ASP A CA 1
ATOM 906 C C . ASP A 1 117 ? 14.163 -7.353 -4.274 1.00 86.56 117 ASP A C 1
ATOM 908 O O . ASP A 1 117 ? 13.969 -8.076 -3.289 1.00 86.56 117 ASP A O 1
ATOM 912 N N . ARG A 1 118 ? 14.289 -7.867 -5.499 1.00 82.62 118 ARG A N 1
ATOM 913 C CA . ARG A 1 118 ? 14.350 -9.306 -5.743 1.00 82.62 118 ARG A CA 1
ATOM 914 C C . ARG A 1 118 ? 15.793 -9.725 -5.945 1.00 82.62 118 ARG A C 1
ATOM 916 O O . ARG A 1 118 ? 16.380 -9.402 -6.969 1.00 82.62 118 ARG A O 1
ATOM 923 N N . LEU A 1 119 ? 16.318 -10.541 -5.032 1.00 78.06 119 LEU A N 1
ATOM 924 C CA . LEU A 1 119 ? 17.623 -11.185 -5.174 1.00 78.06 119 LEU A CA 1
ATOM 925 C C . LEU A 1 119 ? 17.470 -12.653 -5.594 1.00 78.06 119 LEU A C 1
ATOM 927 O O . LEU A 1 119 ? 16.953 -13.480 -4.843 1.00 78.06 119 LEU A O 1
ATOM 931 N N . ASN A 1 120 ? 17.972 -13.001 -6.774 1.00 73.44 120 ASN A N 1
ATOM 932 C CA . ASN A 1 120 ? 18.079 -14.374 -7.250 1.00 73.44 120 ASN A CA 1
ATOM 933 C C . ASN A 1 120 ? 19.512 -14.886 -7.016 1.00 73.44 120 ASN A C 1
ATOM 935 O O . ASN A 1 120 ? 20.462 -14.361 -7.596 1.00 73.44 120 ASN A O 1
ATOM 939 N N . ARG A 1 121 ? 19.683 -15.900 -6.154 1.00 63.56 121 ARG A N 1
ATOM 940 C CA . ARG A 1 121 ? 20.972 -16.585 -5.926 1.00 63.56 121 ARG A CA 1
ATOM 941 C C . ARG A 1 121 ? 20.906 -18.000 -6.500 1.00 63.56 121 ARG A C 1
ATOM 943 O O . ARG A 1 121 ? 20.072 -18.791 -6.065 1.00 63.56 121 ARG A O 1
ATOM 950 N N . LEU A 1 122 ? 21.800 -18.334 -7.434 1.00 54.59 122 LEU A N 1
ATOM 951 C CA . LEU A 1 122 ? 21.814 -19.647 -8.097 1.00 54.59 122 LEU A CA 1
ATOM 952 C C . LEU A 1 122 ? 22.292 -20.797 -7.185 1.00 54.59 122 LEU A C 1
ATOM 954 O O . LEU A 1 122 ? 21.736 -21.889 -7.264 1.00 54.59 122 LEU A O 1
ATOM 958 N N . TRP A 1 123 ? 23.229 -20.566 -6.256 1.00 53.19 123 TRP A N 1
ATOM 959 C CA . TRP A 1 123 ? 23.751 -21.615 -5.354 1.00 53.19 123 TRP A CA 1
ATOM 960 C C . TRP A 1 123 ? 22.764 -22.088 -4.274 1.00 53.19 123 TRP A C 1
ATOM 962 O O . TRP A 1 123 ? 22.935 -23.157 -3.700 1.00 53.19 123 TRP A O 1
ATOM 972 N N . ARG A 1 124 ? 21.699 -21.322 -4.015 1.00 51.94 124 ARG A N 1
ATOM 973 C CA . ARG A 1 124 ? 20.701 -21.610 -2.969 1.00 51.94 124 ARG A CA 1
ATOM 974 C C . ARG A 1 124 ? 19.672 -22.672 -3.384 1.00 51.94 124 ARG A C 1
ATOM 976 O O . ARG A 1 124 ? 18.820 -23.049 -2.598 1.00 51.94 124 ARG A O 1
ATOM 983 N N . ARG A 1 125 ? 19.734 -23.167 -4.627 1.00 49.38 125 ARG A N 1
ATOM 984 C CA . ARG A 1 125 ? 18.850 -24.242 -5.113 1.00 49.38 125 ARG A CA 1
ATOM 985 C C . ARG A 1 125 ? 19.279 -25.644 -4.670 1.00 49.38 125 ARG A C 1
ATOM 987 O O . ARG A 1 125 ? 18.517 -26.578 -4.883 1.00 49.38 125 ARG A O 1
ATOM 994 N N . LEU A 1 126 ? 20.452 -25.793 -4.051 1.00 53.22 126 LEU A N 1
ATOM 995 C CA . LEU A 1 126 ? 20.925 -27.082 -3.534 1.00 53.22 126 LEU 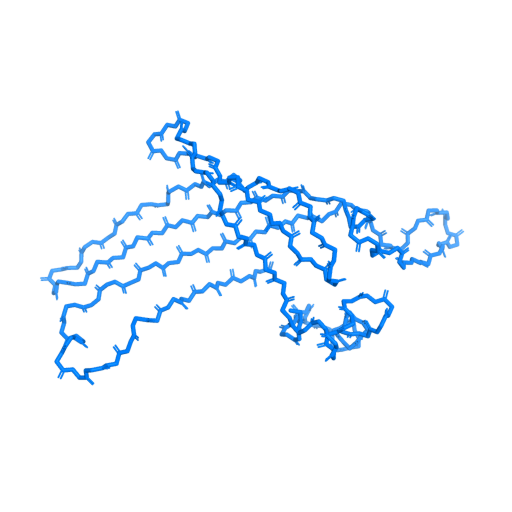A CA 1
ATOM 996 C C . LEU A 1 126 ? 20.441 -27.385 -2.103 1.00 53.22 126 LEU A C 1
ATOM 998 O O . LEU A 1 126 ? 20.553 -28.526 -1.675 1.00 53.22 126 LEU A O 1
ATOM 1002 N N . ASP A 1 127 ? 19.878 -26.407 -1.377 1.00 53.44 127 ASP A N 1
ATOM 1003 C CA . ASP A 1 127 ? 19.496 -26.557 0.041 1.00 53.44 127 ASP A CA 1
ATOM 1004 C C . ASP A 1 127 ? 17.976 -26.627 0.308 1.00 53.44 127 ASP A C 1
ATOM 1006 O O . ASP A 1 127 ? 17.545 -26.694 1.457 1.00 53.44 127 ASP A O 1
ATOM 1010 N N . GLY A 1 128 ? 17.140 -26.633 -0.737 1.00 46.94 128 GLY A N 1
ATOM 1011 C CA . GLY A 1 128 ? 15.688 -26.814 -0.604 1.00 46.94 128 GLY A CA 1
ATOM 1012 C C . GLY A 1 128 ? 14.923 -25.658 0.062 1.00 46.94 128 GLY A C 1
ATOM 1013 O O . GLY A 1 128 ? 13.717 -25.787 0.287 1.00 46.94 128 GLY A O 1
ATOM 1014 N N . SER A 1 129 ? 15.559 -24.518 0.359 1.00 48.09 129 SER A N 1
ATOM 1015 C CA . SER A 1 129 ? 14.898 -23.391 1.029 1.00 48.09 129 SER A CA 1
ATOM 1016 C C . SER A 1 129 ? 14.241 -22.402 0.042 1.00 48.09 129 SER A C 1
ATOM 1018 O O . SER A 1 129 ? 14.816 -21.986 -0.964 1.00 48.09 129 SER A O 1
ATOM 1020 N N . ARG A 1 130 ? 12.966 -22.056 0.293 1.00 49.03 130 ARG A N 1
ATOM 1021 C CA . ARG A 1 130 ? 12.110 -21.242 -0.600 1.00 49.03 130 ARG A CA 1
ATOM 1022 C C . ARG A 1 130 ? 12.607 -19.790 -0.738 1.00 49.03 130 ARG A C 1
ATOM 1024 O O . ARG A 1 130 ? 13.138 -19.213 0.206 1.00 49.03 130 ARG A O 1
ATOM 1031 N N . ASN A 1 131 ? 12.371 -19.196 -1.917 1.00 44.69 131 ASN A N 1
ATOM 1032 C CA . ASN A 1 131 ? 12.668 -17.796 -2.263 1.00 44.69 131 ASN A CA 1
ATOM 1033 C C . ASN A 1 131 ? 12.218 -16.811 -1.165 1.00 44.69 131 ASN A C 1
ATOM 1035 O O . ASN A 1 131 ? 11.050 -16.820 -0.779 1.00 44.69 131 ASN A O 1
ATOM 1039 N N . ILE A 1 132 ? 13.115 -15.926 -0.715 1.00 48.12 132 ILE A N 1
ATOM 1040 C CA . ILE A 1 132 ? 12.791 -14.858 0.240 1.00 48.12 132 ILE A CA 1
ATOM 1041 C C . ILE A 1 132 ? 12.498 -13.582 -0.552 1.00 48.12 132 ILE A C 1
ATOM 1043 O O . ILE A 1 132 ? 13.370 -13.069 -1.250 1.00 48.12 132 ILE A O 1
ATOM 1047 N N . PHE A 1 133 ? 11.270 -13.082 -0.441 1.00 49.84 133 PHE A N 1
ATOM 1048 C CA . PHE A 1 133 ? 10.890 -11.736 -0.861 1.00 49.84 133 PHE A CA 1
ATOM 1049 C C . PHE A 1 133 ? 11.045 -10.817 0.353 1.00 49.84 133 PHE A C 1
ATOM 1051 O O . PHE A 1 133 ? 10.450 -11.094 1.394 1.00 49.84 133 PHE A O 1
ATOM 1058 N N . GLN A 1 134 ? 11.837 -9.750 0.248 1.00 38.56 134 GLN A N 1
ATOM 1059 C CA . GLN A 1 134 ? 11.919 -8.727 1.289 1.00 38.56 134 GLN A CA 1
ATOM 1060 C C . GLN A 1 134 ? 11.224 -7.469 0.765 1.00 38.56 134 GLN A C 1
ATOM 1062 O O . GLN A 1 134 ? 11.802 -6.711 -0.002 1.00 38.56 134 GLN A O 1
ATOM 1067 N N . ALA A 1 135 ? 9.957 -7.288 1.138 1.00 37.50 135 ALA A N 1
ATOM 1068 C CA . ALA A 1 135 ? 9.241 -6.036 0.919 1.00 37.50 135 ALA A 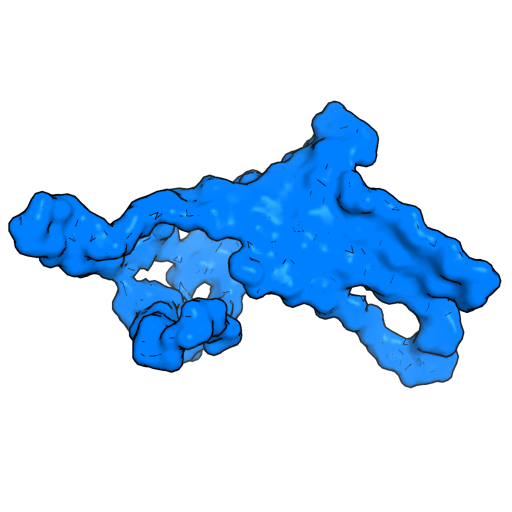CA 1
ATOM 1069 C C . ALA A 1 135 ? 9.463 -5.147 2.146 1.00 37.50 135 ALA A C 1
ATOM 1071 O O . ALA A 1 135 ? 9.174 -5.569 3.271 1.00 37.50 135 ALA A O 1
ATOM 1072 N N . ARG A 1 136 ? 9.990 -3.936 1.946 1.00 31.59 136 ARG A N 1
ATOM 1073 C CA . ARG A 1 136 ? 10.024 -2.911 2.992 1.00 31.59 136 ARG A CA 1
ATOM 1074 C C . ARG A 1 136 ? 8.866 -1.959 2.719 1.00 31.59 136 ARG A C 1
ATOM 1076 O O . ARG A 1 136 ? 8.818 -1.325 1.674 1.00 31.59 136 ARG A O 1
ATOM 1083 N N . VAL A 1 137 ? 7.909 -1.928 3.639 1.00 33.81 137 VAL A N 1
ATOM 1084 C CA . VAL A 1 137 ? 6.894 -0.872 3.690 1.00 33.81 137 VAL A CA 1
ATOM 1085 C C . VAL A 1 137 ? 7.463 0.186 4.626 1.00 33.81 137 VAL A C 1
ATOM 1087 O O . VAL A 1 137 ? 7.787 -0.150 5.772 1.00 33.81 137 VAL A O 1
ATOM 1090 N N . THR A 1 138 ? 7.667 1.400 4.122 1.00 34.88 138 THR A N 1
ATOM 1091 C CA . THR A 1 138 ? 8.184 2.540 4.896 1.00 34.88 138 THR A CA 1
ATOM 1092 C C . THR A 1 138 ? 7.072 3.507 5.255 1.00 34.88 138 THR A C 1
ATOM 1094 O O . THR A 1 138 ? 6.112 3.619 4.462 1.00 34.88 138 THR A O 1
#

Secondary structure (DSSP, 8-state):
-TT---S-HHHHHHHHSTTTT-TTT----EEEEEEEEE-SSSEEEEEEEEEETTEEEEEEEEEEEEEEEE-TTSEEEEEEEEEEEEEGGGGT-----B-TTSSBSS-SEEEEEEEEEEEEEGGGGGS-PPPPPEEEE-